Protein AF-A0A442DXD8-F1 (afdb_monomer_lite)

Foldseek 3Di:
DVVVVVVVCVPVVNVVVVVCVVVVVVVVVVLLCCLPVPVVVVVCVVPRLQLQQDKDQPDPQQPDSGPVVSVVRDDIGRVSNVSVVVVSVVVSVVVVVVVVVVVVVVVVVVVVVD

pLDDT: mean 81.67, std 7.33, range [53.72, 93.38]

Sequence (114 aa):
MLKEFQEFISKGNVMDLAVGVIIGAAFGKIVDSLVNDIIMPFIGALGGVDFSNYFIGLSHNVTATNLADARKQGAVFAYGNFITVALNFLILAFIIFLMVKAVNNLRKRLEREK

Structure (mmCIF, N/CA/C/O backbone):
data_AF-A0A442DXD8-F1
#
_entry.id   AF-A0A442DXD8-F1
#
loop_
_atom_site.group_PDB
_atom_site.id
_atom_site.type_symbol
_atom_site.label_atom_id
_atom_site.label_alt_id
_atom_site.label_comp_id
_atom_site.label_asym_id
_atom_site.label_entity_id
_atom_site.label_seq_id
_atom_site.pdbx_PDB_ins_code
_atom_site.Cartn_x
_atom_site.Cartn_y
_atom_site.Cartn_z
_atom_site.occupancy
_atom_site.B_iso_or_equiv
_atom_site.auth_seq_id
_atom_site.auth_comp_id
_atom_site.auth_asym_id
_atom_site.auth_atom_id
_atom_site.pdbx_PDB_model_num
ATOM 1 N N . MET A 1 1 ? -8.522 30.782 24.032 1.00 71.00 1 MET A N 1
ATOM 2 C CA . MET A 1 1 ? -7.539 29.867 23.409 1.00 71.00 1 MET A CA 1
ATOM 3 C C . MET A 1 1 ? -7.568 28.452 23.988 1.00 71.00 1 MET A C 1
ATOM 5 O O . MET A 1 1 ? -8.210 27.618 23.379 1.00 71.00 1 MET A O 1
ATOM 9 N N . LEU A 1 2 ? -6.949 28.137 25.140 1.00 79.81 2 LEU A N 1
ATOM 10 C CA . LEU A 1 2 ? -6.913 26.744 25.654 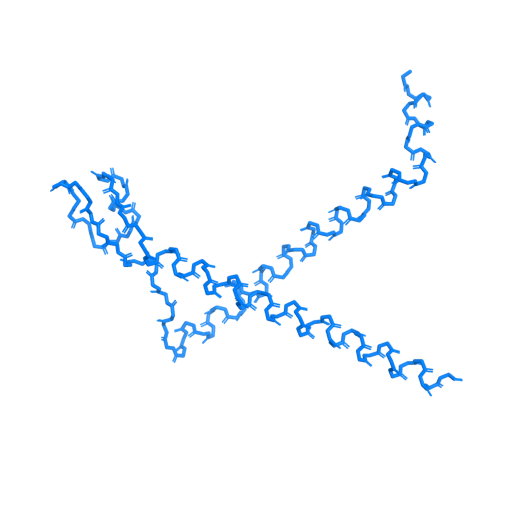1.00 79.81 2 LEU A CA 1
ATOM 11 C C . LEU A 1 2 ? -8.296 26.179 26.036 1.00 79.81 2 LEU A C 1
ATOM 13 O O . LEU A 1 2 ? -8.591 25.034 25.714 1.00 79.81 2 LEU A O 1
ATOM 17 N N . LYS A 1 3 ? -9.163 26.986 26.666 1.00 83.06 3 LYS A N 1
ATOM 18 C CA . LYS A 1 3 ? -10.547 26.585 26.990 1.00 83.06 3 LYS A CA 1
ATOM 19 C C . LYS A 1 3 ? -11.426 26.427 25.743 1.00 83.06 3 LYS A C 1
ATOM 21 O O . LYS A 1 3 ? -12.113 25.427 25.615 1.00 83.06 3 LYS A O 1
ATOM 26 N N . GLU A 1 4 ? -11.332 27.359 24.796 1.00 77.69 4 GLU A N 1
ATOM 27 C CA . GLU A 1 4 ? -12.042 27.292 23.504 1.00 77.69 4 GLU A CA 1
ATOM 28 C C . GLU A 1 4 ? -11.564 26.110 22.648 1.00 77.69 4 GLU A C 1
ATOM 30 O O . GLU A 1 4 ? -12.355 25.463 21.968 1.00 77.69 4 GLU A O 1
ATOM 35 N N . PHE A 1 5 ? -10.268 25.790 22.708 1.00 76.94 5 PHE A N 1
ATOM 36 C CA . PHE A 1 5 ? -9.698 24.613 22.063 1.00 76.94 5 PHE A CA 1
ATOM 37 C C . PHE A 1 5 ? -10.218 23.326 22.705 1.00 76.94 5 PHE A C 1
ATOM 39 O O . PHE A 1 5 ? -10.614 22.416 21.982 1.00 76.94 5 PHE A O 1
ATOM 46 N N . GLN A 1 6 ? -10.288 23.273 24.042 1.00 78.88 6 GLN A N 1
ATOM 47 C CA . GLN A 1 6 ? -10.893 22.157 24.766 1.00 78.88 6 GLN A CA 1
ATOM 48 C C . GLN A 1 6 ? -12.379 21.992 24.408 1.00 78.88 6 GLN A C 1
ATOM 50 O O . GLN A 1 6 ? -12.803 20.881 24.109 1.00 78.88 6 GLN A O 1
ATOM 55 N N . GLU A 1 7 ? -13.168 23.066 24.355 1.00 79.50 7 GLU A N 1
ATOM 56 C CA . GLU A 1 7 ? -14.572 23.015 23.910 1.00 79.50 7 GLU A CA 1
ATOM 57 C C . GLU A 1 7 ? -14.717 22.572 22.447 1.00 79.50 7 GLU A C 1
ATOM 59 O O . GLU A 1 7 ? -15.657 21.855 22.107 1.00 79.50 7 GLU A O 1
ATOM 64 N N . PHE A 1 8 ? -13.773 22.942 21.580 1.00 75.88 8 PHE A N 1
ATOM 65 C CA . PHE A 1 8 ? -13.766 22.536 20.177 1.00 75.88 8 PHE A CA 1
ATOM 66 C C . PHE A 1 8 ? -13.514 21.032 19.994 1.00 75.88 8 PHE A C 1
ATOM 68 O O . PHE A 1 8 ? -14.275 20.379 19.282 1.00 75.88 8 PHE A O 1
ATOM 75 N N . ILE A 1 9 ? -12.502 20.466 20.662 1.00 74.88 9 ILE A N 1
ATOM 76 C CA . ILE A 1 9 ? -12.211 19.016 20.624 1.00 74.88 9 ILE A CA 1
ATOM 77 C C . ILE A 1 9 ? -13.227 18.180 21.412 1.00 74.88 9 ILE A C 1
ATOM 79 O O . ILE A 1 9 ? -13.417 17.008 21.104 1.00 74.88 9 ILE A O 1
ATOM 83 N N . SER A 1 10 ? -13.931 18.780 22.379 1.00 77.12 10 SER A N 1
ATOM 84 C CA . SER A 1 10 ? -15.033 18.124 23.104 1.00 77.12 10 SER A CA 1
ATOM 85 C C . SER A 1 10 ? -16.260 17.863 22.223 1.00 77.12 10 SER A C 1
ATOM 87 O O . SER A 1 10 ? -17.166 17.133 22.623 1.00 77.12 10 SER A O 1
ATOM 89 N N . LYS A 1 11 ? -16.320 18.442 21.015 1.00 76.31 11 LYS A N 1
ATOM 90 C CA . LYS A 1 11 ? -17.351 18.106 20.031 1.00 76.31 11 LYS A CA 1
ATOM 91 C C . LYS A 1 11 ? -17.113 16.675 19.545 1.00 76.31 11 LYS A C 1
ATOM 93 O O . LYS A 1 11 ? -16.228 16.447 18.726 1.00 76.31 11 LYS A O 1
ATOM 98 N N . GLY A 1 12 ? -17.933 15.726 20.008 1.00 74.62 12 GLY A N 1
ATOM 99 C CA . GLY A 1 12 ? -17.787 14.288 19.717 1.00 74.62 12 GLY A CA 1
ATOM 100 C C . GLY A 1 12 ? -17.563 13.950 18.236 1.00 74.62 12 GLY A C 1
ATOM 101 O O . GLY A 1 12 ? -16.676 13.168 17.920 1.00 74.62 12 GLY A O 1
ATOM 102 N N . ASN A 1 13 ? -18.246 14.642 17.313 1.00 84.62 13 ASN A N 1
ATOM 103 C CA . ASN A 1 13 ? -18.062 14.449 15.867 1.00 84.62 13 ASN A CA 1
ATOM 104 C C . ASN A 1 13 ? -16.621 14.725 15.377 1.00 84.62 13 ASN A C 1
ATOM 106 O O . ASN A 1 13 ? -16.156 14.100 14.433 1.00 84.62 13 ASN A O 1
ATOM 110 N N . VAL A 1 14 ? -15.898 15.657 16.008 1.00 82.25 14 VAL A N 1
ATOM 111 C CA . VAL A 1 14 ? -14.502 15.971 15.655 1.00 82.25 14 VAL A CA 1
ATOM 112 C C . VAL A 1 14 ? -13.561 14.891 16.182 1.00 82.25 14 VAL A C 1
ATOM 114 O O . VAL A 1 14 ? -12.633 14.494 15.479 1.00 82.25 14 VAL A O 1
ATOM 117 N N . MET A 1 15 ? -13.812 14.394 17.395 1.00 83.69 15 MET A N 1
ATOM 118 C CA . MET A 1 15 ? -12.979 13.370 18.021 1.00 83.69 15 MET A CA 1
ATOM 119 C C . MET A 1 15 ? -13.113 12.017 17.308 1.00 83.69 15 MET A C 1
ATOM 121 O O . MET A 1 15 ? -12.101 11.407 16.966 1.00 83.69 15 MET A O 1
ATOM 125 N N . ASP A 1 16 ? -14.338 11.592 16.992 1.00 86.94 16 ASP A N 1
ATOM 126 C CA . ASP A 1 16 ? -14.590 10.342 16.264 1.00 86.94 16 ASP A CA 1
ATOM 127 C C . ASP A 1 16 ? -14.017 10.388 14.842 1.00 86.94 16 ASP A C 1
ATOM 129 O O . ASP A 1 16 ? -13.419 9.419 14.369 1.00 86.94 16 ASP A O 1
ATOM 133 N N . LEU A 1 17 ? -14.126 11.542 14.175 1.00 90.12 17 LEU A N 1
ATOM 134 C CA . LEU A 1 17 ? -13.520 11.758 12.864 1.00 90.12 17 LEU A CA 1
ATOM 135 C C . LEU A 1 17 ? -11.988 11.711 12.935 1.00 90.12 17 LEU A C 1
ATOM 137 O O . LEU A 1 17 ? -11.361 11.059 12.100 1.00 90.12 17 LEU A O 1
ATOM 141 N N . ALA A 1 18 ? -11.378 12.342 13.940 1.00 88.19 18 ALA A N 1
ATOM 142 C CA . ALA A 1 18 ? -9.931 12.299 14.136 1.00 88.19 18 ALA A CA 1
ATOM 143 C C . ALA A 1 18 ? -9.436 10.862 14.361 1.00 88.19 18 ALA A C 1
ATOM 145 O O . ALA A 1 18 ? -8.477 10.430 13.719 1.00 88.19 18 ALA A O 1
ATOM 146 N N . VAL A 1 19 ? -10.124 10.096 15.212 1.00 90.50 19 VAL A N 1
ATOM 147 C CA . VAL A 1 19 ? -9.807 8.683 15.463 1.00 90.50 19 VAL A CA 1
ATOM 148 C C . VAL A 1 19 ? -9.970 7.854 14.187 1.00 90.50 19 VAL A C 1
ATOM 150 O O . VAL A 1 19 ? -9.067 7.094 13.838 1.00 90.50 19 VAL A O 1
ATOM 153 N N . GLY A 1 20 ? -11.069 8.035 13.449 1.00 92.06 20 GLY A N 1
ATOM 154 C CA . GLY A 1 20 ? -11.321 7.330 12.191 1.00 92.06 20 GLY A CA 1
ATOM 155 C C . GLY A 1 20 ? -10.243 7.581 11.13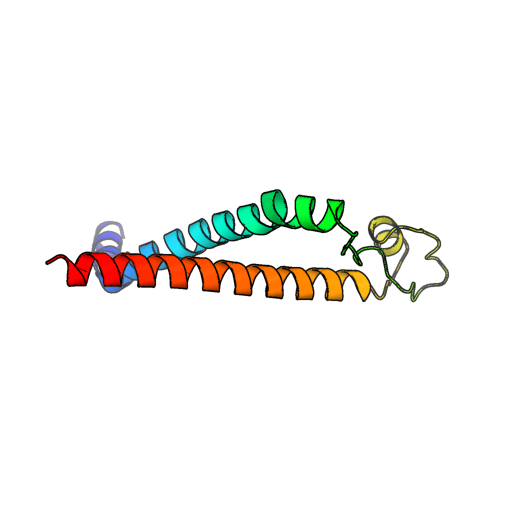3 1.00 92.06 20 GLY A C 1
ATOM 156 O O . GLY A 1 20 ? -9.772 6.636 10.502 1.00 92.06 20 GLY A O 1
ATOM 157 N N . VAL A 1 21 ? -9.794 8.830 10.976 1.00 93.38 21 VAL A N 1
ATOM 158 C CA . VAL A 1 21 ? -8.732 9.194 10.023 1.00 93.38 21 VAL A CA 1
ATOM 159 C C . VAL A 1 21 ? -7.378 8.620 10.444 1.00 93.38 21 VAL A C 1
ATOM 161 O O . VAL A 1 21 ? -6.673 8.056 9.608 1.00 93.38 21 VAL A O 1
ATOM 164 N N . ILE A 1 22 ? -7.016 8.717 11.728 1.00 92.88 22 ILE A N 1
ATOM 165 C CA . ILE A 1 22 ? -5.739 8.194 12.240 1.00 92.88 22 ILE A CA 1
ATOM 166 C C . ILE A 1 22 ? -5.684 6.672 12.090 1.00 92.88 22 ILE A C 1
ATOM 168 O O . ILE A 1 22 ? -4.704 6.140 11.563 1.00 92.88 22 ILE A O 1
ATOM 172 N N . ILE A 1 23 ? -6.742 5.973 12.511 1.00 92.88 23 ILE A N 1
ATOM 173 C CA . ILE A 1 23 ? -6.830 4.516 12.384 1.00 92.88 23 ILE A CA 1
ATOM 174 C C . ILE A 1 23 ? -6.859 4.120 10.908 1.00 92.88 23 ILE A C 1
ATOM 176 O O . ILE A 1 23 ? -6.151 3.193 10.532 1.00 92.88 23 ILE A O 1
ATOM 180 N N . GLY A 1 24 ? -7.606 4.830 10.059 1.00 89.44 24 GLY A N 1
ATOM 181 C CA . GLY A 1 24 ? -7.649 4.570 8.619 1.00 89.44 24 GLY A CA 1
ATOM 182 C C . GLY A 1 24 ? -6.277 4.701 7.953 1.00 89.44 24 GLY A C 1
ATOM 183 O O . GLY A 1 24 ? -5.869 3.812 7.207 1.00 89.44 24 GLY A O 1
ATOM 184 N N . ALA A 1 25 ? -5.525 5.757 8.275 1.00 91.25 25 ALA A N 1
ATOM 185 C CA . ALA A 1 25 ? -4.175 5.968 7.754 1.00 91.25 25 ALA A CA 1
ATOM 186 C C . ALA A 1 25 ? -3.181 4.904 8.253 1.00 91.25 25 ALA A C 1
ATOM 188 O O . ALA A 1 25 ? -2.369 4.397 7.477 1.00 91.25 25 ALA A O 1
ATOM 189 N N . ALA A 1 26 ? -3.241 4.546 9.538 1.00 92.69 26 ALA A N 1
ATOM 190 C CA . ALA A 1 26 ? -2.403 3.493 10.108 1.00 92.69 26 ALA A CA 1
ATOM 191 C C . ALA A 1 26 ? -2.738 2.116 9.517 1.00 92.69 26 ALA A C 1
ATOM 193 O O . ALA A 1 26 ? -1.836 1.366 9.151 1.00 92.69 26 ALA A O 1
ATOM 194 N N . PHE A 1 27 ? -4.027 1.807 9.373 1.00 86.56 27 PHE A N 1
ATOM 195 C CA . PHE A 1 27 ? -4.495 0.567 8.770 1.00 86.56 27 PHE A CA 1
ATOM 196 C C . PHE A 1 27 ? -4.045 0.459 7.315 1.00 86.56 27 PHE A C 1
ATOM 198 O O . PHE A 1 27 ? -3.514 -0.579 6.939 1.00 86.56 27 PHE A O 1
ATOM 205 N N . GLY A 1 28 ? -4.149 1.541 6.532 1.00 86.94 28 GLY A N 1
ATOM 206 C CA . GLY A 1 28 ? -3.633 1.597 5.161 1.00 86.94 28 GLY A CA 1
ATOM 207 C C . GLY A 1 28 ? -2.175 1.140 5.062 1.00 86.94 28 GLY A C 1
ATOM 208 O O . GLY A 1 28 ? -1.878 0.239 4.288 1.00 86.94 28 GLY A O 1
ATOM 209 N N . LYS A 1 29 ? -1.292 1.641 5.939 1.00 89.38 29 LYS A N 1
ATOM 210 C CA . LYS A 1 29 ? 0.124 1.226 5.977 1.00 89.38 29 LYS A CA 1
ATOM 211 C C . LYS A 1 29 ? 0.321 -0.262 6.274 1.00 89.38 29 LYS A C 1
ATOM 213 O O . LYS A 1 29 ? 1.234 -0.872 5.726 1.00 89.38 29 LYS A O 1
ATOM 218 N N . ILE A 1 30 ? -0.505 -0.844 7.145 1.00 87.12 30 ILE A N 1
ATOM 219 C CA . ILE A 1 30 ? -0.450 -2.284 7.449 1.00 87.12 30 ILE A CA 1
ATOM 220 C C . ILE A 1 30 ? -0.810 -3.089 6.200 1.00 87.12 30 ILE A C 1
ATOM 222 O O . ILE A 1 30 ? -0.130 -4.062 5.880 1.00 87.12 30 ILE A O 1
ATOM 226 N N . VAL A 1 31 ? -1.857 -2.674 5.481 1.00 82.25 31 VAL A N 1
ATOM 227 C CA . VAL A 1 31 ? -2.257 -3.342 4.238 1.00 82.25 31 VAL A CA 1
ATOM 228 C C . VAL A 1 31 ? -1.183 -3.172 3.161 1.00 82.25 31 VAL A C 1
ATOM 230 O O . VAL A 1 31 ? -0.815 -4.153 2.518 1.00 82.25 31 VAL A O 1
ATOM 233 N N . ASP A 1 32 ? -0.634 -1.968 3.005 1.00 84.81 32 ASP A N 1
ATOM 234 C CA . ASP A 1 32 ? 0.434 -1.695 2.041 1.00 84.81 32 ASP A CA 1
ATOM 235 C C . ASP A 1 32 ? 1.671 -2.561 2.310 1.00 84.81 32 ASP A C 1
ATOM 237 O O . ASP A 1 32 ? 2.229 -3.130 1.375 1.00 84.81 32 ASP A O 1
ATOM 241 N N . SER A 1 33 ? 2.079 -2.715 3.574 1.00 88.44 33 SER A N 1
ATOM 242 C CA . SER A 1 33 ? 3.199 -3.587 3.957 1.00 88.44 33 SER A CA 1
ATOM 243 C C . SER A 1 33 ? 2.885 -5.063 3.702 1.00 88.44 33 SER A C 1
ATOM 245 O O . SER A 1 33 ? 3.696 -5.780 3.123 1.00 88.44 33 SER A O 1
ATOM 247 N N . LEU A 1 34 ? 1.672 -5.526 4.023 1.00 84.31 34 LEU A N 1
ATOM 248 C CA . LEU A 1 34 ? 1.254 -6.894 3.707 1.00 84.31 34 LEU A CA 1
ATOM 249 C C . LEU A 1 34 ? 1.351 -7.175 2.199 1.00 84.31 34 LEU A C 1
ATOM 251 O O . LEU A 1 34 ? 1.808 -8.240 1.792 1.00 84.31 34 LEU A O 1
ATOM 255 N N . VAL A 1 35 ? 0.956 -6.228 1.351 1.00 79.38 35 VAL A N 1
ATOM 256 C CA . VAL A 1 35 ? 1.039 -6.423 -0.099 1.00 79.38 35 VAL A CA 1
ATOM 257 C C . VAL A 1 35 ? 2.475 -6.327 -0.599 1.00 79.38 35 VAL A C 1
ATOM 259 O O . VAL A 1 35 ? 2.940 -7.249 -1.265 1.00 79.38 35 VAL A O 1
ATOM 262 N N . ASN A 1 36 ? 3.183 -5.246 -0.280 1.00 82.31 36 ASN A N 1
ATOM 263 C CA . ASN A 1 36 ? 4.501 -4.972 -0.849 1.00 82.31 36 ASN A CA 1
ATOM 264 C C . ASN A 1 36 ? 5.606 -5.856 -0.261 1.00 82.31 36 ASN A C 1
ATOM 266 O O . ASN A 1 36 ? 6.496 -6.272 -0.997 1.00 82.31 36 ASN A O 1
ATOM 270 N N . ASP A 1 37 ? 5.539 -6.173 1.032 1.00 84.06 37 ASP A N 1
ATOM 271 C CA . ASP A 1 37 ? 6.619 -6.874 1.734 1.00 84.06 37 ASP A CA 1
ATOM 272 C C . ASP A 1 37 ? 6.354 -8.378 1.862 1.00 84.06 37 ASP A C 1
ATOM 274 O O . ASP A 1 37 ? 7.295 -9.157 1.996 1.00 84.06 37 ASP A O 1
ATOM 278 N N . ILE A 1 38 ? 5.086 -8.810 1.820 1.00 84.19 38 ILE A N 1
ATOM 279 C CA . ILE A 1 38 ? 4.722 -10.227 1.973 1.00 84.19 38 ILE A CA 1
ATOM 280 C C . ILE A 1 38 ? 4.163 -10.807 0.681 1.00 84.19 38 ILE A C 1
ATOM 282 O O . ILE A 1 38 ? 4.567 -11.893 0.310 1.00 84.19 38 ILE A O 1
ATOM 286 N N . ILE A 1 39 ? 3.262 -10.149 -0.044 1.00 80.19 39 ILE A N 1
ATOM 287 C CA . ILE A 1 39 ? 2.649 -10.770 -1.234 1.00 80.19 39 ILE A CA 1
ATOM 288 C C . ILE A 1 39 ? 3.529 -10.615 -2.481 1.00 80.19 39 ILE A C 1
ATOM 290 O O . ILE A 1 39 ? 3.781 -11.590 -3.193 1.00 8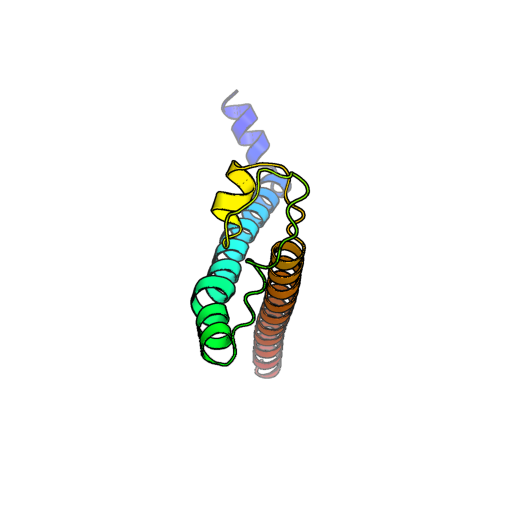0.19 39 ILE A O 1
ATOM 294 N N . MET A 1 40 ? 4.029 -9.407 -2.737 1.00 79.12 40 MET A N 1
ATOM 295 C CA . MET A 1 40 ? 4.823 -9.088 -3.925 1.00 79.12 40 MET A CA 1
ATOM 296 C C . MET A 1 40 ? 6.099 -9.931 -4.063 1.00 79.12 40 MET A C 1
ATOM 298 O O . MET A 1 40 ? 6.351 -10.387 -5.178 1.00 79.12 40 MET A O 1
ATOM 302 N N . PRO A 1 41 ? 6.878 -10.236 -3.004 1.00 81.19 41 PRO A N 1
ATOM 303 C CA . PRO A 1 41 ? 8.050 -11.101 -3.142 1.00 81.19 41 PRO A CA 1
ATOM 304 C C . PRO A 1 41 ? 7.694 -12.525 -3.573 1.00 81.19 41 PRO A C 1
ATOM 306 O O . PRO A 1 41 ? 8.418 -13.122 -4.366 1.00 81.19 41 PRO A O 1
ATOM 309 N N . PHE A 1 42 ? 6.559 -13.061 -3.117 1.00 82.31 42 PHE A N 1
ATOM 310 C CA . PHE A 1 42 ? 6.107 -14.402 -3.500 1.00 82.31 42 PHE A CA 1
ATOM 311 C C . PHE A 1 42 ? 5.594 -14.422 -4.940 1.00 82.31 42 PHE A C 1
ATOM 313 O O . PHE A 1 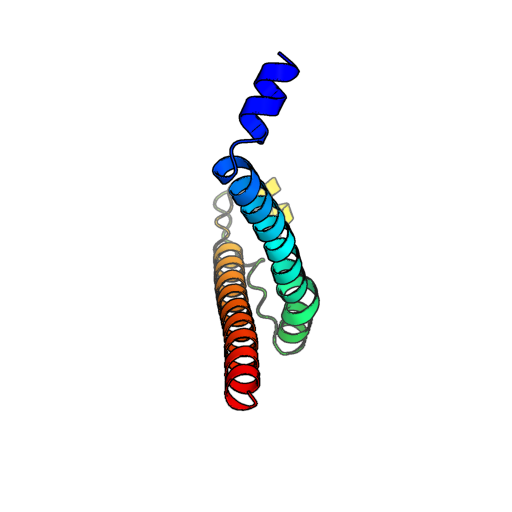42 ? 5.920 -15.332 -5.696 1.00 82.31 42 PHE A O 1
ATOM 320 N N . ILE A 1 43 ? 4.843 -13.396 -5.347 1.00 76.50 43 ILE A N 1
ATOM 321 C CA . ILE A 1 43 ? 4.409 -13.230 -6.739 1.00 76.50 43 ILE A CA 1
ATOM 322 C C . ILE A 1 43 ? 5.623 -13.035 -7.665 1.00 76.50 43 ILE A C 1
ATOM 324 O O . ILE A 1 43 ? 5.703 -13.649 -8.728 1.00 76.50 43 ILE A O 1
ATOM 328 N N . GLY A 1 44 ? 6.595 -12.224 -7.243 1.00 75.19 44 GLY A N 1
ATOM 329 C CA . GLY A 1 44 ? 7.841 -11.985 -7.965 1.00 75.19 44 GLY A CA 1
ATOM 330 C C . GLY A 1 44 ? 8.669 -13.257 -8.135 1.00 75.19 44 GLY A C 1
ATOM 331 O O . GLY A 1 44 ? 9.110 -13.545 -9.246 1.00 75.19 44 GLY A O 1
ATOM 332 N N . ALA A 1 45 ? 8.803 -14.058 -7.073 1.00 77.06 45 ALA A N 1
ATOM 333 C CA . ALA A 1 45 ? 9.526 -15.329 -7.097 1.00 77.06 45 ALA A CA 1
ATOM 334 C C . ALA A 1 45 ? 8.888 -16.382 -8.022 1.00 77.06 45 ALA A C 1
ATOM 336 O O . ALA A 1 45 ? 9.598 -17.228 -8.560 1.00 77.06 45 ALA A O 1
ATOM 337 N N . LEU A 1 46 ? 7.566 -16.334 -8.221 1.00 71.62 46 LEU A N 1
ATOM 338 C CA . LEU A 1 46 ? 6.824 -17.308 -9.028 1.00 71.62 46 LEU A CA 1
ATOM 339 C C . LEU A 1 46 ? 6.706 -16.947 -10.517 1.00 71.62 46 LEU A C 1
ATOM 341 O O . LEU A 1 46 ? 6.290 -17.797 -11.303 1.00 71.62 46 LEU A O 1
ATOM 345 N N . GLY A 1 47 ? 7.060 -15.728 -10.934 1.00 63.72 47 GLY A N 1
ATOM 346 C CA . GLY A 1 47 ? 6.937 -15.359 -12.349 1.00 63.72 47 GLY A CA 1
ATOM 347 C C . GLY A 1 47 ? 7.031 -13.878 -12.702 1.00 63.72 47 GLY A C 1
ATOM 348 O O . GLY A 1 47 ? 6.475 -13.496 -13.724 1.00 63.72 47 GLY A O 1
ATOM 349 N N . GLY A 1 48 ? 7.714 -13.054 -11.897 1.00 61.12 48 GLY A N 1
ATOM 350 C CA . GLY A 1 48 ? 8.176 -11.720 -12.302 1.00 61.12 48 GLY A CA 1
ATOM 351 C C . GLY A 1 48 ? 7.109 -10.810 -12.919 1.00 61.12 48 GLY A C 1
ATOM 352 O O . GLY A 1 48 ? 7.173 -10.490 -14.100 1.00 61.12 48 GLY A O 1
ATOM 353 N N . VAL A 1 49 ? 6.158 -10.330 -12.116 1.00 65.75 49 VAL A N 1
ATOM 354 C CA . VAL A 1 49 ? 5.139 -9.350 -12.553 1.00 65.75 49 VAL A CA 1
ATOM 355 C C . VAL A 1 49 ? 5.665 -7.908 -12.458 1.00 65.75 49 VAL A C 1
ATOM 357 O O . VAL A 1 49 ? 4.901 -6.959 -12.289 1.00 65.75 49 VAL A O 1
ATOM 360 N N . ASP A 1 50 ? 6.988 -7.728 -12.509 1.00 72.00 50 ASP A N 1
ATOM 361 C CA . ASP A 1 50 ? 7.596 -6.407 -12.418 1.00 72.00 50 ASP A CA 1
ATOM 362 C C . ASP A 1 50 ? 7.836 -5.822 -13.809 1.00 72.00 50 ASP A C 1
ATOM 364 O O . ASP A 1 50 ? 8.879 -6.009 -14.437 1.00 72.00 50 ASP A O 1
ATOM 368 N N . PHE A 1 51 ? 6.848 -5.064 -14.276 1.00 73.94 51 PHE A N 1
ATOM 369 C CA . PHE A 1 51 ? 6.955 -4.295 -15.506 1.00 73.94 51 PHE A CA 1
ATOM 370 C C . PHE A 1 51 ? 7.615 -2.925 -15.287 1.00 73.94 51 PHE A C 1
ATOM 372 O O . PHE A 1 51 ? 7.676 -2.127 -16.218 1.00 73.94 51 PHE A O 1
ATOM 379 N N . SER A 1 52 ? 8.142 -2.614 -14.096 1.00 75.81 52 SER A N 1
ATOM 380 C CA . SER A 1 52 ? 8.582 -1.256 -13.747 1.00 75.81 52 SER A CA 1
ATOM 381 C C . SER A 1 52 ? 9.689 -0.712 -14.644 1.00 75.81 52 SER A C 1
ATOM 383 O O . SER A 1 52 ? 9.767 0.500 -14.829 1.00 75.81 52 SER A O 1
ATOM 385 N N . ASN A 1 53 ? 10.503 -1.586 -15.241 1.00 76.31 53 ASN A N 1
ATOM 386 C CA . ASN A 1 53 ? 11.602 -1.215 -16.131 1.00 76.31 53 ASN A CA 1
ATOM 387 C C . ASN A 1 53 ? 11.210 -1.109 -17.612 1.00 76.31 53 ASN A C 1
ATOM 389 O O . ASN A 1 53 ? 12.066 -0.812 -18.441 1.00 76.31 53 ASN A O 1
ATOM 393 N N . TYR A 1 54 ? 9.936 -1.295 -17.964 1.00 78.38 54 TYR A N 1
ATOM 394 C CA . TYR A 1 54 ? 9.470 -1.065 -19.328 1.00 78.38 54 TYR A CA 1
ATOM 395 C C . TYR A 1 54 ? 9.157 0.417 -19.536 1.00 78.38 54 TYR A C 1
ATOM 397 O O . TYR A 1 54 ? 8.213 0.978 -18.969 1.00 78.38 54 TYR A O 1
ATOM 405 N N . PHE A 1 55 ? 9.969 1.068 -20.361 1.00 81.00 55 PHE A N 1
ATOM 406 C CA . PHE A 1 55 ? 9.794 2.469 -20.707 1.00 81.00 55 PHE A CA 1
ATOM 407 C C . PHE A 1 55 ? 10.281 2.773 -22.120 1.00 81.00 55 PHE A C 1
ATOM 409 O O . PHE A 1 55 ? 11.075 2.035 -22.695 1.00 81.00 55 PHE A O 1
ATOM 416 N N . ILE A 1 56 ? 9.794 3.882 -22.673 1.00 79.50 56 ILE A N 1
ATOM 417 C CA . ILE A 1 56 ? 10.272 4.446 -23.937 1.00 79.50 56 ILE A CA 1
ATOM 418 C C . ILE A 1 56 ? 10.898 5.806 -23.631 1.00 79.50 56 ILE A C 1
ATOM 420 O O . ILE A 1 56 ? 10.238 6.692 -23.084 1.00 79.50 56 ILE A O 1
ATOM 424 N N . GLY A 1 57 ? 12.181 5.971 -23.952 1.00 80.19 57 GLY A N 1
ATOM 425 C CA . GLY A 1 57 ? 12.845 7.272 -23.894 1.00 80.19 57 GLY A CA 1
ATOM 426 C C . GLY A 1 57 ? 12.284 8.193 -24.976 1.00 80.19 57 GLY A C 1
ATOM 427 O O . GLY A 1 57 ? 12.276 7.831 -26.147 1.00 80.19 57 GLY A O 1
ATOM 428 N N . LEU A 1 58 ? 11.805 9.377 -24.591 1.00 77.88 58 LEU A N 1
ATOM 429 C CA . LEU A 1 58 ? 11.308 10.391 -25.533 1.00 77.88 58 LEU A CA 1
ATOM 430 C C . LEU A 1 58 ? 12.408 11.384 -25.949 1.00 77.88 58 LEU A C 1
ATOM 432 O O . LEU A 1 58 ? 12.182 12.255 -26.784 1.00 77.88 58 LEU A O 1
ATOM 436 N N . SER A 1 59 ? 13.598 11.262 -25.356 1.00 73.50 59 SER A N 1
ATOM 437 C CA . SER A 1 59 ? 14.780 12.071 -25.646 1.00 73.50 59 SER A CA 1
ATOM 438 C C . SER A 1 59 ? 15.909 11.190 -26.179 1.00 73.50 59 SER A C 1
ATOM 440 O O . SER A 1 59 ? 16.121 10.087 -25.679 1.00 73.50 59 SER A O 1
ATOM 442 N N . HIS A 1 60 ? 16.678 11.709 -27.141 1.00 70.69 60 HIS A N 1
ATOM 443 C CA . HIS A 1 60 ? 17.838 11.032 -27.740 1.00 70.69 60 HIS A CA 1
ATOM 444 C C . HIS A 1 60 ? 18.974 10.761 -26.735 1.00 70.69 60 HIS A C 1
ATOM 446 O O . HIS A 1 60 ? 19.864 9.965 -27.015 1.00 70.69 60 HIS A O 1
ATOM 452 N N . ASN A 1 61 ? 18.934 11.401 -25.561 1.00 68.56 61 ASN A N 1
ATOM 453 C CA . ASN A 1 61 ? 19.930 11.235 -24.500 1.00 68.56 61 ASN A CA 1
ATOM 454 C C . ASN A 1 61 ? 19.640 10.048 -23.566 1.00 68.56 61 ASN A C 1
ATOM 456 O O . ASN A 1 61 ? 20.444 9.776 -22.678 1.00 68.56 61 ASN A O 1
ATOM 460 N N . VAL A 1 62 ? 18.498 9.366 -23.724 1.00 69.94 62 VAL A N 1
ATOM 461 C CA . VAL A 1 62 ? 18.116 8.234 -22.871 1.00 69.94 62 VAL A CA 1
ATOM 462 C C . VAL A 1 62 ? 18.725 6.951 -23.434 1.00 69.94 62 VAL A C 1
ATOM 464 O O . VAL A 1 62 ? 18.210 6.374 -24.387 1.00 69.94 62 VAL A O 1
ATOM 467 N N . THR A 1 63 ? 19.823 6.504 -22.832 1.00 73.06 63 THR A N 1
ATOM 468 C CA . THR A 1 63 ? 20.527 5.255 -23.183 1.00 73.06 63 THR A CA 1
ATOM 469 C C . THR A 1 63 ? 20.529 4.237 -22.044 1.00 73.06 63 THR A C 1
ATOM 471 O O . THR A 1 63 ? 20.953 3.097 -22.233 1.00 73.06 63 THR A O 1
ATOM 474 N N . ALA A 1 64 ? 20.056 4.628 -20.858 1.00 72.94 64 ALA A N 1
ATOM 475 C CA . ALA A 1 64 ? 19.954 3.737 -19.711 1.00 72.94 64 ALA A CA 1
ATOM 476 C C . ALA A 1 64 ? 18.996 2.563 -19.967 1.00 72.94 64 ALA A C 1
ATOM 478 O O . ALA A 1 64 ? 17.953 2.711 -20.600 1.00 72.94 64 ALA A O 1
ATOM 479 N N . THR A 1 65 ? 19.339 1.404 -19.406 1.00 71.75 65 THR A N 1
ATOM 480 C CA . THR A 1 65 ? 18.547 0.163 -19.443 1.00 71.75 65 THR A CA 1
ATOM 481 C C . THR A 1 65 ? 17.596 0.016 -18.253 1.00 71.75 65 THR A C 1
ATOM 483 O O . THR A 1 65 ? 16.755 -0.879 -18.245 1.00 71.75 65 THR A O 1
ATOM 486 N N . ASN A 1 66 ? 17.706 0.890 -17.249 1.00 77.12 66 ASN A N 1
ATOM 487 C CA . ASN A 1 66 ? 16.825 0.932 -16.087 1.00 77.12 66 ASN A CA 1
ATOM 488 C C . ASN A 1 66 ? 15.992 2.224 -16.090 1.00 77.12 66 ASN A C 1
ATOM 490 O O . ASN A 1 66 ? 16.391 3.263 -16.625 1.00 77.12 66 ASN A O 1
ATOM 494 N N . LEU A 1 67 ? 14.810 2.170 -15.480 1.00 74.62 67 LEU A N 1
ATOM 495 C CA . LEU A 1 67 ? 13.902 3.316 -15.501 1.00 74.62 67 LEU A CA 1
ATOM 496 C C . LEU A 1 67 ? 14.420 4.486 -14.650 1.00 74.62 67 LEU A C 1
ATOM 498 O O . LEU A 1 67 ? 14.165 5.654 -14.954 1.00 74.62 67 LEU A O 1
ATOM 502 N N . ALA A 1 68 ? 15.155 4.171 -13.583 1.00 78.88 68 ALA A N 1
ATOM 503 C CA . ALA A 1 68 ? 15.682 5.148 -12.640 1.00 78.88 68 ALA A CA 1
ATOM 504 C C . ALA A 1 68 ? 16.723 6.080 -13.277 1.00 78.88 68 ALA A C 1
ATOM 506 O O . ALA A 1 68 ? 16.650 7.293 -13.075 1.00 78.88 68 ALA A O 1
ATOM 507 N N . ASP A 1 69 ? 17.657 5.547 -14.064 1.00 79.19 69 ASP A N 1
ATOM 508 C CA . ASP A 1 69 ? 18.686 6.354 -14.718 1.00 79.19 69 ASP A CA 1
ATOM 509 C C . ASP A 1 69 ? 18.177 6.954 -16.027 1.00 79.19 69 ASP A C 1
ATOM 511 O O . ASP A 1 69 ? 18.535 8.085 -16.353 1.00 79.19 69 ASP A O 1
ATOM 515 N N . ALA A 1 70 ? 17.233 6.294 -16.707 1.00 77.50 70 ALA A N 1
ATOM 516 C CA . ALA A 1 70 ? 16.554 6.873 -17.860 1.00 77.50 70 ALA A CA 1
ATOM 517 C C . ALA A 1 70 ? 15.812 8.171 -17.494 1.00 77.50 70 ALA A C 1
ATOM 519 O O . ALA A 1 70 ? 15.923 9.170 -18.205 1.00 77.50 70 ALA A O 1
ATOM 520 N N . ARG A 1 71 ? 15.122 8.201 -16.342 1.00 80.19 71 ARG A N 1
ATOM 521 C CA . ARG A 1 71 ? 14.454 9.414 -15.829 1.00 80.19 71 ARG A CA 1
ATOM 522 C C . ARG A 1 71 ? 15.416 10.565 -15.530 1.00 80.19 71 ARG A C 1
ATOM 524 O O . ARG A 1 71 ? 15.004 11.718 -15.592 1.00 80.19 71 ARG A O 1
ATOM 531 N N . LYS A 1 72 ? 16.677 10.275 -15.194 1.00 80.75 72 LYS A N 1
ATOM 532 C CA . LYS A 1 72 ? 17.701 11.309 -14.956 1.00 80.75 72 LYS A CA 1
ATOM 533 C C . LYS A 1 72 ? 18.265 11.872 -16.262 1.00 80.75 72 LYS A C 1
ATOM 535 O O . LYS A 1 72 ? 18.720 13.008 -16.284 1.00 80.75 72 LYS A O 1
ATOM 540 N N . GLN A 1 73 ? 18.243 11.080 -17.333 1.00 79.31 73 GLN A N 1
ATOM 541 C CA . GLN A 1 73 ? 18.796 11.433 -18.644 1.00 79.31 73 GLN A CA 1
ATOM 542 C C . GLN A 1 73 ? 17.815 12.220 -19.527 1.00 79.31 73 GLN A C 1
ATOM 544 O O . GLN A 1 73 ? 18.233 12.880 -20.481 1.00 79.31 73 GLN A O 1
ATOM 549 N N . GLY A 1 74 ? 16.515 12.184 -19.224 1.00 78.00 74 GLY A N 1
ATOM 550 C CA . GLY A 1 74 ? 15.522 12.993 -19.921 1.00 78.00 74 GLY A CA 1
ATOM 551 C C . GLY A 1 74 ? 14.083 12.536 -19.705 1.00 78.00 74 GLY A C 1
ATOM 552 O O . GLY A 1 74 ? 13.773 11.761 -18.802 1.00 78.00 74 GLY A O 1
ATOM 553 N N . ALA A 1 75 ? 13.185 13.036 -20.557 1.00 79.81 75 ALA A N 1
ATOM 554 C CA . ALA A 1 75 ? 11.780 12.650 -20.539 1.00 79.81 75 ALA A CA 1
ATOM 555 C C . ALA A 1 75 ? 11.614 11.179 -20.955 1.00 79.81 75 ALA A C 1
ATOM 557 O O . ALA A 1 75 ? 12.095 10.752 -22.008 1.00 79.81 75 ALA A O 1
ATOM 558 N N . VAL A 1 76 ? 10.905 10.412 -20.127 1.00 83.00 76 VAL A N 1
ATOM 559 C CA . VAL A 1 76 ? 10.703 8.971 -20.299 1.00 83.00 76 VAL A CA 1
ATOM 560 C C . VAL A 1 76 ? 9.229 8.631 -20.137 1.00 83.00 76 VAL A C 1
ATOM 562 O O . VAL A 1 76 ? 8.610 8.961 -19.125 1.00 83.00 76 VAL A O 1
ATOM 565 N N . PHE A 1 77 ? 8.678 7.915 -21.113 1.00 83.50 77 PHE A N 1
ATOM 566 C CA . PHE A 1 77 ? 7.341 7.349 -21.046 1.00 83.50 77 PHE A CA 1
ATOM 567 C C . PHE A 1 77 ? 7.376 5.988 -20.337 1.00 83.50 77 PHE A C 1
ATOM 569 O O . PHE A 1 77 ? 7.642 4.944 -20.933 1.00 83.50 77 PHE A O 1
ATOM 576 N N . ALA A 1 78 ? 7.138 6.023 -19.028 1.00 86.19 78 ALA A N 1
ATOM 577 C CA . ALA A 1 78 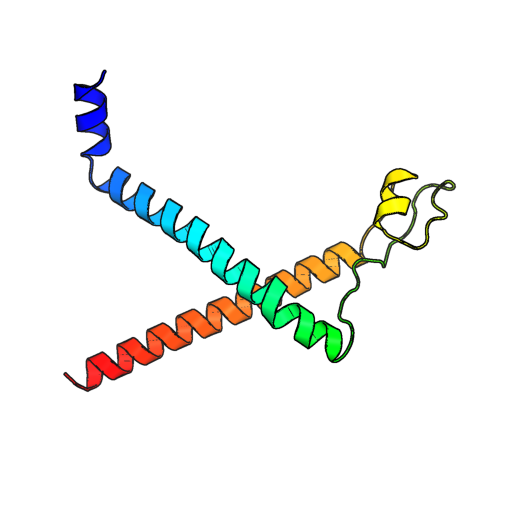? 7.235 4.899 -18.097 1.00 86.19 78 ALA A CA 1
ATOM 578 C C . ALA A 1 78 ? 5.949 4.045 -18.032 1.00 86.19 78 ALA A C 1
ATOM 580 O O . ALA A 1 78 ? 5.364 3.889 -16.958 1.00 86.19 78 ALA A O 1
ATOM 581 N N . TYR A 1 79 ? 5.483 3.515 -19.166 1.00 84.88 79 TYR A N 1
ATOM 582 C CA . TYR A 1 79 ? 4.229 2.743 -19.226 1.00 84.88 79 TYR A CA 1
ATOM 583 C C . TYR A 1 79 ? 4.257 1.481 -18.355 1.00 84.88 79 TYR A C 1
ATOM 585 O O . TYR A 1 79 ? 3.253 1.126 -17.744 1.00 84.88 79 TYR A O 1
ATOM 593 N N . GLY A 1 80 ? 5.418 0.840 -18.247 1.00 82.06 80 GLY A N 1
ATOM 594 C CA . GLY A 1 80 ? 5.605 -0.342 -17.425 1.00 82.06 80 GLY A CA 1
ATOM 595 C C . GLY A 1 80 ? 5.396 -0.080 -15.938 1.00 82.06 80 GLY A C 1
ATOM 596 O O . GLY A 1 80 ? 4.674 -0.813 -15.274 1.00 82.06 80 GLY A O 1
ATOM 597 N N . ASN A 1 81 ? 5.931 1.034 -15.433 1.00 84.81 81 ASN A N 1
ATOM 598 C CA . ASN A 1 81 ? 5.705 1.469 -14.053 1.00 84.81 81 ASN A CA 1
ATOM 599 C C . ASN A 1 81 ? 4.215 1.726 -13.781 1.00 84.81 81 ASN A C 1
ATOM 601 O O . ASN A 1 81 ? 3.690 1.272 -12.769 1.00 84.81 81 ASN A O 1
ATOM 605 N N . PHE A 1 82 ? 3.509 2.376 -14.711 1.00 84.94 82 PHE A N 1
ATOM 606 C CA . PHE A 1 82 ? 2.067 2.575 -14.573 1.00 84.94 82 PHE A CA 1
ATOM 607 C C . PHE A 1 82 ? 1.305 1.244 -14.461 1.00 84.94 82 PHE A C 1
ATOM 609 O O . PHE A 1 82 ? 0.464 1.101 -13.576 1.00 84.94 82 PHE A O 1
ATOM 616 N N . ILE A 1 83 ? 1.632 0.257 -15.305 1.00 84.62 83 ILE A N 1
ATOM 617 C CA . ILE A 1 83 ? 1.023 -1.081 -15.249 1.00 84.62 83 ILE A CA 1
ATOM 618 C C . ILE A 1 83 ? 1.346 -1.771 -13.920 1.00 84.62 83 ILE A C 1
ATOM 620 O O . ILE A 1 83 ? 0.435 -2.302 -13.289 1.00 84.62 83 ILE A O 1
ATOM 624 N N . THR A 1 84 ? 2.598 -1.716 -13.455 1.00 83.25 84 THR A N 1
ATOM 625 C CA . THR A 1 84 ? 2.987 -2.263 -12.146 1.00 83.25 84 THR A CA 1
ATOM 626 C C . THR A 1 84 ? 2.164 -1.638 -11.019 1.00 83.25 84 THR A C 1
ATOM 628 O O . THR A 1 84 ? 1.594 -2.355 -10.203 1.00 83.25 84 THR A O 1
ATOM 631 N N . VAL A 1 85 ? 2.027 -0.309 -10.988 1.00 83.94 85 VAL A N 1
ATOM 632 C CA . VAL A 1 85 ? 1.233 0.383 -9.960 1.00 83.94 85 VAL A CA 1
ATOM 633 C C . VAL A 1 85 ? -0.250 0.008 -10.047 1.00 83.94 85 VAL A C 1
ATOM 635 O O . VAL A 1 85 ? -0.878 -0.239 -9.017 1.00 83.94 85 VAL A O 1
ATOM 638 N N . ALA A 1 86 ? -0.814 -0.082 -11.254 1.00 86.81 86 ALA A N 1
ATOM 639 C CA . ALA A 1 86 ? -2.205 -0.486 -11.455 1.00 86.81 86 ALA A CA 1
ATOM 640 C C . ALA A 1 86 ? -2.465 -1.929 -10.985 1.00 86.81 86 ALA A C 1
ATOM 642 O O . ALA A 1 86 ? -3.470 -2.194 -10.322 1.00 86.81 86 ALA A O 1
ATOM 643 N N . LEU A 1 87 ? -1.547 -2.855 -11.280 1.00 83.00 87 LEU A N 1
ATOM 644 C CA . LEU A 1 87 ? -1.612 -4.237 -10.805 1.00 83.00 87 LEU A CA 1
ATOM 645 C C . LEU A 1 87 ? -1.489 -4.315 -9.281 1.00 83.00 87 LEU A C 1
ATOM 647 O O . LEU A 1 87 ? -2.301 -4.985 -8.645 1.00 83.00 87 LEU A O 1
ATOM 651 N N . ASN A 1 88 ? -0.547 -3.581 -8.685 1.00 80.94 88 ASN A N 1
ATOM 652 C CA . ASN A 1 88 ? -0.387 -3.522 -7.231 1.00 80.94 88 ASN A CA 1
ATOM 653 C C . ASN A 1 88 ? -1.660 -3.013 -6.551 1.00 80.94 88 ASN A C 1
ATOM 655 O O . ASN A 1 88 ? -2.100 -3.588 -5.558 1.00 80.94 88 ASN A O 1
ATOM 659 N N . PHE A 1 89 ? -2.296 -1.982 -7.111 1.00 84.56 89 PHE A N 1
ATOM 660 C CA . PHE A 1 89 ? -3.573 -1.479 -6.612 1.00 84.56 89 PHE A CA 1
ATOM 661 C C . PHE A 1 89 ? -4.690 -2.529 -6.701 1.00 84.56 89 PHE A C 1
ATOM 663 O O . PHE A 1 89 ? -5.463 -2.682 -5.756 1.00 84.56 89 PHE A O 1
ATOM 670 N N . LEU A 1 90 ? -4.771 -3.284 -7.801 1.00 87.50 90 LEU A N 1
ATOM 671 C CA . LEU A 1 90 ? -5.768 -4.347 -7.954 1.00 87.50 90 LEU A CA 1
ATOM 672 C C . LEU A 1 90 ? -5.557 -5.475 -6.930 1.00 87.50 90 LEU A C 1
ATOM 674 O O . LEU A 1 90 ? -6.524 -5.945 -6.326 1.00 87.50 90 LEU A O 1
ATOM 678 N N . ILE A 1 91 ? -4.301 -5.869 -6.694 1.00 83.31 91 ILE A N 1
ATOM 679 C CA . ILE A 1 91 ? -3.932 -6.845 -5.658 1.00 83.31 91 ILE A CA 1
ATOM 680 C C . ILE A 1 91 ? -4.317 -6.306 -4.277 1.00 83.31 91 ILE A C 1
ATOM 682 O O . ILE A 1 91 ? -4.984 -7.001 -3.513 1.00 83.31 91 ILE A O 1
ATOM 686 N N . LEU A 1 92 ? -3.968 -5.055 -3.972 1.00 84.62 92 LEU A N 1
ATOM 687 C CA . LEU A 1 92 ? -4.305 -4.392 -2.714 1.00 84.62 92 LEU A CA 1
ATOM 688 C C . LEU A 1 92 ? -5.816 -4.371 -2.467 1.00 84.62 92 LEU A C 1
ATOM 690 O O . LEU A 1 92 ? -6.277 -4.800 -1.408 1.00 84.62 92 LEU A O 1
ATOM 694 N N . ALA A 1 93 ? -6.599 -3.949 -3.460 1.00 88.19 93 ALA A N 1
ATOM 695 C CA . ALA A 1 93 ? -8.055 -3.938 -3.382 1.00 88.19 93 ALA A CA 1
ATOM 696 C C . ALA A 1 93 ? -8.626 -5.345 -3.135 1.00 88.19 93 ALA A C 1
ATOM 698 O O . ALA A 1 93 ? -9.521 -5.518 -2.303 1.00 88.19 93 ALA A O 1
ATOM 699 N N . PHE A 1 94 ? -8.080 -6.364 -3.807 1.00 87.62 94 PHE A N 1
ATOM 700 C CA . PHE A 1 94 ? -8.487 -7.754 -3.617 1.00 87.62 94 PHE A CA 1
ATOM 701 C C . PHE A 1 94 ? -8.173 -8.269 -2.204 1.00 87.62 94 PHE A C 1
ATOM 703 O O . PHE A 1 94 ? -9.023 -8.901 -1.573 1.00 87.62 94 PHE A O 1
ATOM 710 N N . ILE A 1 95 ? -6.994 -7.955 -1.662 1.00 83.38 95 ILE A N 1
ATOM 711 C CA . ILE A 1 95 ? -6.610 -8.330 -0.295 1.00 83.38 95 ILE A CA 1
ATOM 712 C C . ILE A 1 95 ? -7.499 -7.633 0.740 1.00 83.38 95 ILE A C 1
ATOM 714 O O . ILE A 1 95 ? -8.013 -8.295 1.643 1.00 83.38 95 ILE A O 1
ATOM 718 N N . ILE A 1 96 ? -7.758 -6.330 0.588 1.00 85.56 96 ILE A N 1
ATOM 719 C CA . ILE A 1 96 ? -8.680 -5.593 1.467 1.00 85.56 96 ILE A CA 1
ATOM 720 C C . ILE A 1 96 ? -10.062 -6.247 1.452 1.00 85.56 96 ILE A C 1
ATOM 722 O O . ILE A 1 96 ? -10.649 -6.485 2.511 1.00 85.56 96 ILE A O 1
ATOM 726 N N . PHE A 1 97 ? -10.567 -6.595 0.268 1.00 88.69 97 PHE A N 1
ATOM 727 C CA . PHE A 1 97 ? -11.839 -7.293 0.134 1.00 88.69 97 PHE A CA 1
ATOM 728 C C . PHE A 1 97 ? -11.849 -8.629 0.891 1.00 88.69 97 PHE A C 1
ATOM 730 O O . PHE A 1 97 ? -12.804 -8.911 1.621 1.00 88.69 97 PHE A O 1
ATOM 737 N N . LEU A 1 98 ? -10.790 -9.437 0.774 1.00 88.69 98 LEU A N 1
ATOM 738 C CA . LEU A 1 98 ? -10.672 -10.701 1.505 1.00 88.69 98 LEU A CA 1
ATOM 739 C C . LEU A 1 98 ? -10.640 -10.498 3.023 1.00 88.69 98 LEU A C 1
ATOM 741 O O . LEU A 1 98 ? -11.328 -11.229 3.737 1.00 88.69 98 LEU A O 1
ATOM 745 N N . MET A 1 99 ? -9.912 -9.498 3.522 1.00 85.19 99 MET A N 1
ATOM 746 C CA . MET A 1 99 ? -9.872 -9.189 4.954 1.00 85.19 99 MET A CA 1
ATOM 747 C C . MET A 1 99 ? -11.240 -8.760 5.486 1.00 85.19 99 MET A C 1
ATOM 749 O O . MET A 1 99 ? -11.715 -9.297 6.487 1.00 85.19 99 MET A O 1
ATOM 753 N N . VAL A 1 100 ? -11.915 -7.836 4.795 1.00 87.75 100 VAL A N 1
ATOM 754 C CA . VAL A 1 100 ? -13.262 -7.384 5.173 1.00 87.75 100 VAL A CA 1
ATOM 755 C C . VAL A 1 100 ? -14.240 -8.557 5.142 1.00 87.75 100 VAL A C 1
ATOM 757 O O . VAL A 1 100 ? -15.028 -8.738 6.071 1.00 87.75 100 VAL A O 1
ATOM 760 N N . LYS A 1 101 ? -14.156 -9.413 4.117 1.00 90.12 101 LYS A N 1
ATOM 761 C CA . LYS A 1 101 ? -14.956 -10.637 4.023 1.00 90.12 101 LYS A CA 1
ATOM 762 C C . LYS A 1 101 ? -14.676 -11.592 5.185 1.00 90.12 101 LYS A C 1
ATOM 764 O O . LYS A 1 101 ? -15.630 -12.140 5.735 1.00 90.12 101 LYS A O 1
ATOM 769 N N . ALA A 1 102 ? -13.418 -11.781 5.581 1.00 90.19 102 ALA A N 1
ATOM 770 C CA . ALA A 1 102 ? -13.041 -12.635 6.705 1.00 90.19 102 ALA A CA 1
ATOM 771 C C . ALA A 1 102 ? -13.610 -12.110 8.032 1.00 90.19 102 ALA A C 1
ATOM 773 O O . ALA A 1 102 ? -14.262 -12.864 8.754 1.00 90.19 102 ALA A O 1
ATOM 774 N N . VAL A 1 103 ? -13.458 -10.812 8.311 1.00 90.12 103 VAL A N 1
ATOM 775 C CA . VAL A 1 103 ? -14.012 -10.171 9.517 1.00 90.12 103 VAL A CA 1
ATOM 776 C C . VAL A 1 103 ? -15.537 -10.265 9.537 1.00 90.12 103 VAL A C 1
ATOM 778 O O . VAL A 1 103 ? -16.120 -10.666 10.545 1.00 90.12 103 VAL A O 1
ATOM 781 N N . ASN A 1 104 ? -16.196 -9.967 8.415 1.00 92.50 104 ASN A N 1
ATOM 782 C CA . ASN A 1 104 ? -17.650 -10.070 8.302 1.00 92.50 104 ASN A CA 1
ATOM 783 C C . ASN A 1 104 ? -18.141 -11.512 8.483 1.00 92.50 104 ASN A C 1
ATOM 785 O O . ASN A 1 104 ? -19.195 -11.733 9.076 1.00 92.50 104 ASN A O 1
ATOM 789 N N . ASN A 1 105 ? -17.392 -12.504 7.997 1.00 92.75 105 ASN A N 1
ATOM 790 C CA . ASN A 1 105 ? -17.730 -13.913 8.181 1.00 92.75 105 ASN A CA 1
ATOM 791 C C . ASN A 1 105 ? -17.559 -14.356 9.644 1.00 92.75 105 ASN A C 1
ATOM 793 O O . ASN A 1 105 ? -18.411 -15.070 10.164 1.00 92.75 105 ASN A O 1
ATOM 797 N N . LEU A 1 106 ? -16.499 -13.903 10.324 1.00 92.56 106 LEU A N 1
ATOM 798 C CA . LEU A 1 106 ? -16.277 -14.178 11.748 1.00 92.56 106 LEU A CA 1
ATOM 799 C C . LEU A 1 106 ? -17.369 -13.557 12.624 1.00 92.56 106 LEU A C 1
ATOM 801 O O . LEU A 1 106 ? -17.931 -14.250 13.469 1.00 92.56 106 LEU A O 1
ATOM 805 N N . ARG A 1 107 ? -17.736 -12.293 12.375 1.00 90.06 107 ARG A N 1
ATOM 806 C CA . ARG A 1 107 ? -18.850 -11.631 13.076 1.00 90.06 107 ARG A CA 1
ATOM 807 C C . ARG A 1 107 ? -20.159 -12.408 12.924 1.00 90.06 107 ARG A C 1
ATOM 809 O O . ARG A 1 107 ? -20.798 -12.716 13.921 1.00 90.06 107 ARG A O 1
ATOM 816 N N . LYS A 1 108 ? -20.494 -12.827 11.698 1.00 90.88 108 LYS A N 1
ATOM 817 C CA . LYS A 1 108 ? -21.690 -13.644 11.419 1.00 90.88 108 LYS A CA 1
ATOM 818 C C . LYS A 1 108 ? -21.695 -15.004 12.121 1.00 90.88 108 LYS A C 1
ATOM 820 O O . LYS A 1 108 ? -22.772 -15.552 12.326 1.00 90.88 108 LYS A O 1
ATOM 825 N N . ARG A 1 109 ? -20.530 -15.592 12.417 1.00 89.75 109 ARG A N 1
ATOM 826 C CA . ARG A 1 109 ? -20.437 -16.846 13.186 1.00 89.75 109 ARG A CA 1
ATOM 827 C C . ARG A 1 109 ? -20.692 -16.595 14.669 1.00 89.75 109 ARG A C 1
ATOM 829 O O . ARG A 1 109 ? -21.531 -17.271 15.243 1.00 89.75 109 ARG A O 1
ATOM 836 N N . LEU A 1 110 ? -20.053 -15.572 15.236 1.00 87.75 110 LEU A N 1
ATOM 837 C CA . LEU A 1 110 ? -20.237 -15.171 16.636 1.00 87.75 110 LEU A CA 1
ATOM 838 C C . LEU A 1 110 ? -21.686 -14.770 16.957 1.00 87.75 110 LEU A C 1
ATOM 840 O O . LEU A 1 110 ? -22.174 -15.059 18.041 1.00 87.75 110 LEU A O 1
ATOM 844 N N . GLU A 1 111 ? -22.385 -14.127 16.019 1.00 85.56 111 GLU A N 1
ATOM 845 C CA . GLU A 1 111 ? -23.802 -13.765 16.179 1.00 85.56 111 GLU A CA 1
ATOM 846 C C . GLU A 1 111 ? -24.760 -14.962 16.104 1.00 85.56 111 GLU A C 1
ATOM 848 O O . GLU A 1 111 ? -25.858 -14.868 16.633 1.00 85.56 111 GLU A O 1
ATOM 853 N N . ARG A 1 112 ? -24.374 -16.077 15.464 1.00 79.12 112 ARG A N 1
ATOM 854 C CA . ARG A 1 112 ? -25.192 -17.307 15.416 1.00 79.12 112 ARG A CA 1
ATOM 855 C C . ARG A 1 112 ? -24.995 -18.220 16.623 1.00 79.12 112 ARG A C 1
ATOM 857 O O . ARG A 1 112 ? -25.798 -19.123 16.817 1.00 79.12 112 ARG A O 1
ATOM 864 N N . GLU A 1 113 ? -23.904 -18.041 17.362 1.00 67.62 113 GLU A N 1
ATOM 865 C CA . GLU A 1 113 ? -23.605 -18.804 18.580 1.00 67.62 113 GLU A CA 1
ATOM 866 C C . GLU A 1 113 ? -24.197 -18.162 19.849 1.00 67.62 113 GLU A C 1
ATOM 868 O O . GLU A 1 113 ? -24.143 -18.772 20.915 1.00 67.62 113 GLU A O 1
ATOM 873 N N . LYS A 1 114 ? -24.766 -16.953 19.741 1.00 53.72 114 LYS A N 1
ATOM 874 C CA . LYS A 1 114 ? -25.576 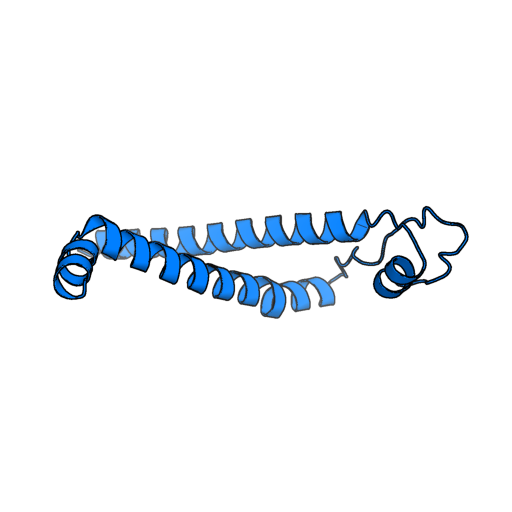-16.311 20.786 1.00 53.72 114 LYS A CA 1
ATOM 875 C C . LYS A 1 114 ? -27.056 -16.612 20.594 1.00 53.72 114 LYS A C 1
ATOM 877 O O . LYS A 1 114 ? -27.736 -16.739 21.634 1.00 53.72 114 LYS A O 1
#

Radius of gyration: 22.41 Å; chains: 1; bounding box: 46×49×55 Å

Secondary structure (DSSP, 8-state):
-HHHHHHHHTSHHHHHHHHHHHHHHHHHHHHHHIIIIIIHHHHHHHH----TT--EESSTT---SSHHHHHHHS-EE-HHHHHHHHHHHHHHHHHHHHHHHHHHHHHHHHTT--